Protein AF-A0A497PS98-F1 (afdb_monomer)

pLDDT: mean 87.13, std 18.5, range [40.62, 98.06]

Structure (mmCIF, N/CA/C/O backbone):
data_AF-A0A497PS98-F1
#
_entry.id   AF-A0A497PS98-F1
#
loop_
_atom_site.group_PDB
_atom_site.id
_atom_site.type_symbol
_atom_site.label_atom_id
_atom_site.label_alt_id
_atom_site.label_comp_id
_atom_site.label_asym_id
_atom_site.label_entity_id
_atom_site.label_seq_id
_atom_site.pdbx_PDB_ins_code
_atom_site.Cartn_x
_atom_site.Cartn_y
_atom_site.Cartn_z
_atom_site.occupancy
_atom_site.B_iso_or_equiv
_atom_site.auth_seq_id
_atom_site.auth_comp_id
_atom_site.auth_asym_id
_atom_site.auth_atom_id
_atom_site.pdbx_PDB_model_num
ATOM 1 N N . MET A 1 1 ? -1.978 -45.197 28.501 1.00 53.03 1 MET A N 1
ATOM 2 C CA . MET A 1 1 ? -0.890 -44.356 27.951 1.00 53.03 1 MET A CA 1
ATOM 3 C C . MET A 1 1 ? -1.199 -43.953 26.503 1.00 53.03 1 MET A C 1
ATOM 5 O O . MET A 1 1 ? -0.356 -44.111 25.638 1.00 53.03 1 MET A O 1
ATOM 9 N N . GLU A 1 2 ? -2.391 -43.412 26.226 1.00 50.25 2 GLU A N 1
ATOM 10 C CA . GLU A 1 2 ? -2.805 -43.045 24.850 1.00 50.25 2 GLU A CA 1
ATOM 11 C C . GLU A 1 2 ? -3.276 -41.588 24.722 1.00 50.25 2 GLU A C 1
ATOM 13 O O . GLU A 1 2 ? -3.527 -41.101 23.628 1.00 50.25 2 GLU A O 1
ATOM 18 N N . VAL A 1 3 ? -3.336 -40.846 25.832 1.00 47.88 3 VAL A N 1
ATOM 19 C CA . VAL A 1 3 ? -3.826 -39.458 25.823 1.00 47.88 3 VAL A CA 1
ATOM 20 C C . VAL A 1 3 ? -2.734 -38.475 25.381 1.00 47.88 3 VAL A C 1
ATOM 22 O O . VAL A 1 3 ? -3.034 -37.429 24.820 1.00 47.88 3 VAL A O 1
ATOM 25 N N . VAL A 1 4 ? -1.452 -38.820 25.549 1.00 51.84 4 VAL A N 1
ATOM 26 C CA . VAL A 1 4 ? -0.333 -37.919 25.208 1.00 51.84 4 VAL A CA 1
ATOM 27 C C . VAL A 1 4 ? -0.087 -37.851 23.693 1.00 51.84 4 VAL A C 1
ATOM 29 O O . VAL A 1 4 ? 0.331 -36.818 23.184 1.00 51.84 4 VAL A O 1
ATOM 32 N N . HIS A 1 5 ? -0.406 -38.917 22.949 1.00 40.62 5 HIS A N 1
ATOM 33 C CA . HIS A 1 5 ? -0.133 -38.995 21.507 1.00 40.62 5 HIS A CA 1
ATOM 34 C C . HIS A 1 5 ? -1.137 -38.200 20.655 1.00 40.62 5 HIS A C 1
ATOM 36 O O . HIS A 1 5 ? -0.788 -37.703 19.586 1.00 40.62 5 HIS A O 1
ATOM 42 N N . LEU A 1 6 ? -2.365 -38.004 21.150 1.00 44.38 6 LEU A N 1
ATOM 43 C CA . LEU A 1 6 ? -3.372 -37.177 20.475 1.00 44.38 6 LEU A CA 1
ATOM 44 C C . LEU A 1 6 ? -3.082 -35.673 20.595 1.00 44.38 6 LEU A C 1
ATOM 46 O O . LEU A 1 6 ? -3.376 -34.925 19.665 1.00 44.38 6 LEU A O 1
ATOM 50 N N . TYR A 1 7 ? -2.440 -35.226 21.681 1.00 42.09 7 TYR A N 1
ATOM 51 C CA . TYR A 1 7 ? -2.017 -33.826 21.810 1.00 42.09 7 TYR A CA 1
ATOM 52 C C . TYR A 1 7 ? -0.829 -33.482 20.904 1.00 42.09 7 TYR A C 1
ATOM 54 O O . TYR A 1 7 ? -0.750 -32.358 20.415 1.00 42.09 7 TYR A O 1
ATOM 62 N N . THR A 1 8 ? 0.057 -34.438 20.607 1.00 41.84 8 THR A N 1
ATOM 63 C CA . THR A 1 8 ? 1.170 -34.207 19.672 1.00 41.84 8 THR A CA 1
ATOM 64 C C . THR A 1 8 ? 0.695 -34.100 18.220 1.00 41.84 8 THR A C 1
ATOM 66 O O . THR A 1 8 ? 1.211 -33.273 17.474 1.00 41.84 8 THR A O 1
ATOM 69 N N . ILE A 1 9 ? -0.343 -34.847 17.824 1.00 44.16 9 ILE A N 1
ATOM 70 C CA . ILE A 1 9 ? -0.920 -34.764 16.467 1.00 44.16 9 ILE A CA 1
ATOM 71 C C . ILE A 1 9 ? -1.732 -33.466 16.267 1.00 44.16 9 ILE A C 1
ATOM 73 O O . ILE A 1 9 ? -1.890 -32.992 15.144 1.00 44.16 9 ILE A O 1
ATOM 77 N N . LEU A 1 10 ? -2.191 -32.820 17.344 1.00 44.88 10 LEU A N 1
ATOM 78 C CA . LEU A 1 10 ? -2.840 -31.504 17.263 1.00 44.88 10 LEU A CA 1
ATOM 79 C C . LEU A 1 10 ? -1.858 -30.333 17.070 1.00 44.88 10 LEU A C 1
ATOM 81 O O . LEU A 1 10 ? -2.310 -29.230 16.771 1.00 44.88 10 LEU A O 1
ATOM 85 N N . LEU A 1 11 ? -0.542 -30.560 17.179 1.00 46.91 11 LEU A N 1
ATOM 86 C CA . LEU A 1 11 ? 0.495 -29.531 17.012 1.00 46.91 11 LEU A CA 1
ATOM 87 C C . LEU A 1 11 ? 1.193 -29.554 15.639 1.00 46.91 11 LEU A C 1
ATOM 89 O O . LEU A 1 11 ? 2.066 -28.728 15.396 1.00 46.91 11 LEU A O 1
ATOM 93 N N . THR A 1 12 ? 0.798 -30.443 14.720 1.00 44.72 12 THR A N 1
ATOM 94 C CA . THR A 1 12 ? 1.287 -30.463 13.323 1.00 44.72 12 THR A CA 1
ATOM 95 C C . THR A 1 12 ? 0.236 -30.034 12.305 1.00 44.72 12 THR A C 1
ATOM 97 O O . THR A 1 12 ? 0.401 -30.231 11.103 1.00 44.72 12 THR A O 1
ATOM 100 N N . LYS A 1 13 ? -0.840 -29.383 12.756 1.00 40.69 13 LYS A N 1
ATOM 101 C CA . LYS A 1 13 ? -1.575 -28.497 11.860 1.00 40.69 13 LYS A CA 1
ATOM 102 C C . LYS A 1 13 ? -0.699 -27.270 11.712 1.00 40.69 13 LYS A C 1
ATOM 104 O O . LYS A 1 13 ? -0.686 -26.433 12.608 1.00 40.69 13 LYS A O 1
ATOM 109 N N . GLU A 1 14 ? 0.047 -27.189 10.613 1.00 44.09 14 GLU A N 1
ATOM 110 C CA . GLU A 1 14 ? 0.446 -25.903 10.054 1.00 44.09 14 GLU A CA 1
ATOM 111 C C . GLU A 1 14 ? -0.819 -25.048 10.050 1.00 44.09 14 GLU A C 1
ATOM 113 O O . GLU A 1 14 ? -1.720 -25.212 9.225 1.00 44.09 14 GLU A O 1
ATOM 118 N N . THR A 1 15 ? -0.972 -24.221 11.080 1.00 41.81 15 THR A N 1
ATOM 119 C CA . THR A 1 15 ? -1.983 -23.190 11.098 1.00 41.81 15 THR A CA 1
ATOM 120 C C . THR A 1 15 ? -1.521 -22.256 10.006 1.00 41.81 15 THR A C 1
ATOM 122 O O . THR A 1 15 ? -0.643 -21.426 10.237 1.00 41.81 15 THR A O 1
ATOM 125 N N . TRP A 1 16 ? -2.036 -22.466 8.796 1.00 42.72 16 TRP A N 1
ATOM 126 C CA . TRP A 1 16 ? -1.966 -21.500 7.720 1.00 42.72 16 TRP A CA 1
ATOM 127 C C . TRP A 1 16 ? -2.595 -20.241 8.290 1.00 42.72 16 TRP A C 1
ATOM 129 O O . TRP A 1 16 ? -3.817 -20.089 8.327 1.00 42.72 16 TRP A O 1
ATOM 139 N N . GLN A 1 17 ? -1.758 -19.386 8.867 1.00 45.75 17 GLN A N 1
ATOM 140 C CA . GLN A 1 17 ? -2.156 -18.067 9.285 1.00 45.75 17 GLN A CA 1
ATOM 141 C C . GLN A 1 17 ? -2.414 -17.356 7.968 1.00 45.75 17 GLN A C 1
ATOM 143 O O . GLN A 1 17 ? -1.488 -16.819 7.366 1.00 45.75 17 GLN A O 1
ATOM 148 N N . VAL A 1 18 ? -3.651 -17.453 7.472 1.00 55.94 18 VAL A N 1
ATOM 149 C CA . VAL A 1 18 ? -4.095 -16.703 6.303 1.00 55.94 18 VAL A CA 1
ATOM 150 C C . VAL A 1 18 ? -3.740 -15.269 6.631 1.00 55.94 18 VAL A C 1
ATOM 152 O O . VAL A 1 18 ? -4.273 -14.699 7.586 1.00 55.94 18 VAL A O 1
ATOM 155 N N . SER A 1 19 ? -2.717 -14.745 5.953 1.00 67.81 19 SER A N 1
ATOM 156 C CA . SER A 1 19 ? -2.178 -13.454 6.337 1.00 67.81 19 SER A CA 1
ATOM 157 C C . SER A 1 19 ? -3.329 -12.467 6.219 1.00 67.81 19 SER A C 1
ATOM 159 O O . SER A 1 19 ? -3.964 -12.399 5.166 1.00 67.81 19 SER A O 1
ATOM 161 N N . ASN A 1 20 ? -3.612 -11.701 7.271 1.00 90.94 20 ASN A N 1
ATOM 162 C CA . ASN A 1 20 ? -4.674 -10.692 7.236 1.00 90.94 20 ASN A CA 1
ATOM 163 C C . ASN A 1 20 ? -4.300 -9.492 6.335 1.00 90.94 20 ASN A C 1
ATOM 165 O O . ASN A 1 20 ? -4.809 -8.388 6.500 1.00 90.94 20 ASN A O 1
ATOM 169 N N . LYS A 1 21 ? -3.338 -9.683 5.425 1.00 96.94 21 LYS A N 1
ATOM 170 C CA . LYS A 1 21 ? -2.812 -8.690 4.504 1.00 96.94 21 LYS A CA 1
ATOM 171 C C . LYS A 1 21 ? -3.472 -8.851 3.143 1.00 96.94 21 LYS A C 1
ATOM 173 O O . LYS A 1 21 ? -3.648 -9.965 2.654 1.00 96.94 21 LYS A O 1
ATOM 178 N N . LEU A 1 22 ? -3.771 -7.726 2.515 1.00 97.69 22 LEU A N 1
ATOM 179 C CA . LEU A 1 22 ? -4.320 -7.660 1.167 1.00 97.69 22 LEU A CA 1
ATOM 180 C C . LEU A 1 22 ? -3.547 -6.616 0.371 1.00 97.69 22 LEU A C 1
ATOM 182 O O . LEU A 1 22 ? -3.366 -5.497 0.842 1.00 97.69 22 LEU A O 1
ATOM 186 N N . VAL A 1 23 ? -3.120 -6.947 -0.843 1.00 97.94 23 VAL A N 1
ATOM 187 C CA . VAL A 1 23 ? -2.581 -5.951 -1.773 1.00 97.94 23 VAL A CA 1
ATOM 188 C C . VAL A 1 23 ? -3.685 -5.532 -2.738 1.00 97.94 23 VAL A C 1
ATOM 190 O O . VAL A 1 23 ? -4.232 -6.369 -3.454 1.00 97.94 23 VAL A O 1
ATOM 193 N N . VAL A 1 24 ? -3.990 -4.236 -2.792 1.00 97.31 24 VAL A N 1
ATOM 194 C CA . VAL A 1 24 ? -4.959 -3.676 -3.743 1.00 97.31 24 VAL A CA 1
ATOM 195 C C . VAL A 1 24 ? -4.215 -2.820 -4.759 1.00 97.31 24 VAL A C 1
ATOM 197 O O . VAL A 1 24 ? -3.744 -1.725 -4.451 1.00 97.31 24 VAL A O 1
ATOM 200 N N . THR A 1 25 ? -4.065 -3.335 -5.979 1.00 95.56 25 THR A N 1
ATOM 201 C CA . THR A 1 25 ? -3.403 -2.617 -7.076 1.00 95.56 25 THR A CA 1
ATOM 202 C C . THR A 1 25 ? -3.691 -3.263 -8.423 1.00 95.56 25 THR A C 1
ATOM 204 O O . THR A 1 25 ? -3.723 -4.483 -8.542 1.00 95.56 25 THR A O 1
ATOM 207 N N . ARG A 1 26 ? -3.807 -2.460 -9.480 1.00 94.00 26 ARG A N 1
ATOM 208 C CA . ARG A 1 26 ? -3.801 -2.960 -10.866 1.00 94.00 26 ARG A CA 1
ATOM 209 C C . ARG A 1 26 ? -2.394 -3.130 -11.439 1.00 94.00 26 ARG A C 1
ATOM 211 O O . ARG A 1 26 ? -2.253 -3.688 -12.519 1.00 94.00 26 ARG A O 1
ATOM 218 N N . HIS A 1 27 ? -1.376 -2.636 -10.735 1.00 94.12 27 HIS A N 1
ATOM 219 C CA . HIS A 1 27 ? 0.006 -2.584 -11.205 1.00 94.12 27 HIS A CA 1
ATOM 220 C C . HIS A 1 27 ? 0.789 -3.798 -10.679 1.00 94.12 27 HIS A C 1
ATOM 222 O O . HIS A 1 27 ? 1.114 -3.831 -9.485 1.00 94.12 27 HIS A O 1
ATOM 228 N N . PRO A 1 28 ? 1.113 -4.795 -11.524 1.00 94.12 28 PRO A N 1
ATOM 229 C CA . PRO A 1 28 ? 1.787 -6.022 -11.090 1.00 94.12 28 PRO A CA 1
ATOM 230 C C . PRO A 1 28 ? 3.205 -5.758 -10.567 1.00 94.12 28 PRO A C 1
ATOM 232 O O . PRO A 1 28 ? 3.663 -6.432 -9.647 1.00 94.12 28 PRO A O 1
ATOM 235 N N . VAL A 1 29 ? 3.875 -4.728 -11.090 1.00 96.50 29 VAL A N 1
ATOM 236 C CA . VAL A 1 29 ? 5.212 -4.315 -10.644 1.00 96.50 29 VAL A CA 1
ATOM 237 C C . VAL A 1 29 ? 5.199 -3.868 -9.179 1.00 96.50 29 VAL A C 1
ATOM 239 O O . VAL A 1 29 ? 6.118 -4.186 -8.427 1.00 96.50 29 VAL A O 1
ATOM 242 N N . LEU A 1 30 ? 4.131 -3.203 -8.726 1.00 95.44 30 LEU A N 1
ATOM 243 C CA . LEU A 1 30 ? 3.996 -2.832 -7.318 1.00 95.44 30 LEU A CA 1
ATOM 244 C C . LEU A 1 30 ? 3.870 -4.068 -6.415 1.00 95.44 30 LEU A C 1
ATOM 246 O O . LEU A 1 30 ? 4.501 -4.122 -5.361 1.00 95.44 30 LEU A O 1
ATOM 250 N N . LEU A 1 31 ? 3.075 -5.062 -6.825 1.00 96.62 31 LEU A N 1
ATOM 251 C CA . LEU A 1 31 ? 2.936 -6.314 -6.079 1.00 96.62 31 LEU A CA 1
ATOM 252 C C . LEU A 1 31 ? 4.290 -7.020 -5.944 1.00 96.62 31 LEU A C 1
ATOM 254 O O . LEU A 1 31 ? 4.656 -7.426 -4.841 1.00 96.62 31 LEU A O 1
ATOM 258 N N . GLN A 1 32 ? 5.038 -7.124 -7.044 1.00 97.56 32 GLN A N 1
ATOM 259 C CA . GLN A 1 32 ? 6.357 -7.751 -7.038 1.00 97.56 32 GLN A CA 1
ATOM 260 C C . GLN A 1 32 ? 7.331 -6.993 -6.130 1.00 97.56 32 GLN A C 1
ATOM 262 O O . GLN A 1 32 ? 7.962 -7.600 -5.271 1.00 97.56 32 GLN A O 1
ATOM 267 N N . TYR A 1 33 ? 7.374 -5.662 -6.224 1.00 97.31 33 TYR A N 1
ATOM 268 C CA . TYR A 1 33 ? 8.190 -4.829 -5.340 1.00 97.31 33 TYR A CA 1
ATOM 269 C C . TYR A 1 33 ? 7.886 -5.063 -3.853 1.00 97.31 33 TYR A C 1
ATOM 271 O O . TYR A 1 33 ? 8.806 -5.190 -3.042 1.00 97.31 33 TYR A O 1
ATOM 279 N N . LEU A 1 34 ? 6.604 -5.1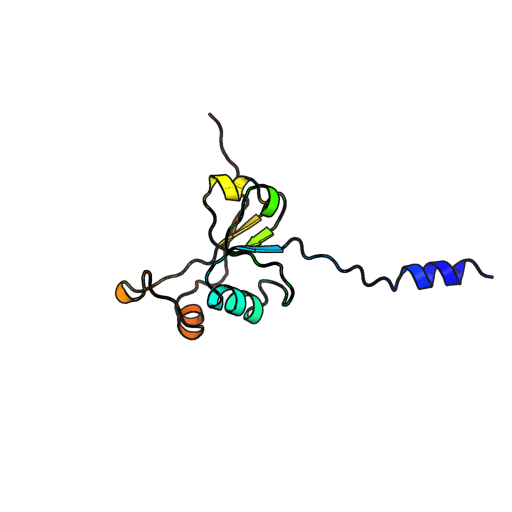40 -3.476 1.00 97.19 34 LEU A N 1
ATOM 280 C CA . LEU A 1 34 ? 6.198 -5.384 -2.089 1.00 97.19 34 LEU A CA 1
ATOM 281 C C . LEU A 1 34 ? 6.655 -6.761 -1.586 1.00 97.19 34 LEU A C 1
ATOM 283 O O . LEU A 1 34 ? 7.091 -6.869 -0.435 1.00 97.19 34 LEU A O 1
ATOM 287 N N . LYS A 1 35 ? 6.572 -7.787 -2.441 1.00 97.00 35 LYS A N 1
ATOM 288 C CA . LYS A 1 35 ? 7.037 -9.151 -2.153 1.00 97.00 35 LYS A CA 1
ATOM 289 C C . LYS A 1 35 ? 8.557 -9.211 -2.015 1.00 97.00 35 LYS A C 1
ATOM 291 O O . LYS A 1 35 ? 9.052 -9.728 -1.017 1.00 97.00 35 LYS A O 1
ATOM 296 N N . ASP A 1 36 ? 9.294 -8.628 -2.958 1.00 97.19 36 ASP A N 1
ATOM 297 C CA . ASP A 1 36 ? 10.765 -8.632 -2.976 1.00 97.19 36 ASP A CA 1
ATOM 298 C C . ASP A 1 36 ? 11.359 -7.907 -1.765 1.00 97.19 36 ASP A C 1
ATOM 300 O O . ASP A 1 36 ? 12.392 -8.300 -1.226 1.00 97.19 36 ASP A O 1
ATOM 304 N N . LYS A 1 37 ? 10.693 -6.842 -1.305 1.00 96.31 37 LYS A N 1
ATOM 305 C CA . LYS A 1 37 ? 11.082 -6.108 -0.094 1.00 96.31 37 LYS A CA 1
ATOM 306 C C . LYS A 1 37 ? 10.628 -6.772 1.208 1.00 96.31 37 LYS A C 1
ATOM 308 O O . LYS A 1 37 ? 10.985 -6.278 2.274 1.00 96.31 37 LYS A O 1
ATOM 313 N N . GLY A 1 38 ? 9.850 -7.853 1.145 1.00 95.56 38 GLY A N 1
ATOM 314 C CA . GLY A 1 38 ? 9.343 -8.558 2.323 1.00 95.56 38 GLY A CA 1
ATOM 315 C C . GLY A 1 38 ? 8.269 -7.794 3.106 1.00 95.56 38 GLY A C 1
ATOM 316 O O . GLY A 1 38 ? 8.004 -8.121 4.262 1.00 95.56 38 GLY A O 1
ATOM 317 N N . TYR A 1 39 ? 7.630 -6.779 2.510 1.00 95.81 39 TYR A N 1
ATOM 318 C CA . TYR A 1 39 ? 6.529 -6.054 3.161 1.00 95.81 39 TYR A CA 1
ATOM 319 C C . TYR A 1 39 ? 5.275 -6.930 3.309 1.00 95.81 39 TYR A C 1
ATOM 321 O O . TYR A 1 39 ? 4.516 -6.812 4.281 1.00 95.81 39 TYR A O 1
ATOM 329 N N . VAL A 1 40 ? 5.082 -7.843 2.360 1.00 96.38 40 VAL A N 1
ATOM 330 C CA . VAL A 1 40 ? 3.980 -8.807 2.291 1.00 96.38 40 VAL A CA 1
ATOM 331 C C . VAL A 1 40 ? 4.534 -10.208 2.007 1.00 96.38 40 VAL A C 1
ATOM 333 O O . VAL A 1 40 ? 5.611 -10.317 1.416 1.00 96.38 40 VAL A O 1
ATOM 336 N N . PRO A 1 41 ? 3.843 -11.283 2.428 1.00 95.12 41 PRO A N 1
ATOM 337 C CA . PRO A 1 41 ? 4.266 -12.642 2.109 1.00 95.12 41 PRO A CA 1
ATOM 338 C C . PRO A 1 41 ? 4.108 -12.949 0.610 1.00 95.12 41 PRO A C 1
ATOM 340 O O . PRO A 1 41 ? 3.398 -12.255 -0.123 1.00 95.12 41 PRO A O 1
ATOM 343 N N . GLN A 1 42 ? 4.787 -13.994 0.135 1.00 94.56 42 GLN A N 1
ATOM 344 C CA . GLN A 1 42 ? 4.812 -14.348 -1.291 1.00 94.56 42 GLN A CA 1
ATOM 345 C C . GLN A 1 42 ? 3.447 -14.818 -1.818 1.00 94.56 42 GLN A C 1
ATOM 347 O O . GLN A 1 42 ? 3.125 -14.589 -2.984 1.00 94.56 42 GLN A O 1
ATOM 352 N N . ASP A 1 43 ? 2.635 -15.416 -0.954 1.00 94.19 43 ASP A N 1
ATOM 353 C CA . ASP A 1 43 ? 1.281 -15.914 -1.202 1.00 94.19 43 ASP A CA 1
ATOM 354 C C . ASP A 1 43 ? 0.183 -14.907 -0.804 1.00 94.19 43 ASP A C 1
ATOM 356 O O . ASP A 1 43 ? -0.987 -15.274 -0.719 1.00 94.19 43 ASP A O 1
ATOM 360 N N . VAL A 1 44 ? 0.535 -13.632 -0.570 1.00 96.19 44 VAL A N 1
ATOM 361 C CA . VAL A 1 44 ? -0.439 -12.595 -0.195 1.00 96.19 44 VAL A CA 1
ATOM 362 C C . VAL A 1 44 ? -1.587 -12.507 -1.204 1.00 96.19 44 VAL A C 1
ATOM 364 O O . VAL A 1 44 ? -1.371 -12.515 -2.421 1.00 96.19 44 VAL A O 1
ATOM 367 N N . ALA A 1 45 ? -2.810 -12.353 -0.693 1.00 96.06 45 ALA A N 1
ATOM 368 C CA . ALA A 1 45 ? -3.971 -12.069 -1.522 1.00 96.06 45 ALA A CA 1
ATOM 369 C C . ALA A 1 45 ? -3.791 -10.733 -2.261 1.00 96.06 45 ALA A C 1
ATOM 371 O O . ALA A 1 45 ? -3.331 -9.736 -1.692 1.00 96.06 45 ALA A O 1
ATOM 372 N N . HIS A 1 46 ? -4.180 -10.709 -3.533 1.00 96.56 46 HIS A N 1
ATOM 373 C CA . HIS A 1 46 ? -4.062 -9.545 -4.403 1.00 96.56 46 HIS A CA 1
ATOM 374 C C . HIS A 1 46 ? -5.323 -9.384 -5.245 1.00 96.56 46 HIS A C 1
ATOM 376 O O . HIS A 1 46 ? -5.797 -10.350 -5.840 1.00 96.56 46 HIS A O 1
ATOM 382 N N . ILE A 1 47 ? -5.850 -8.160 -5.294 1.00 97.38 47 ILE A N 1
ATOM 383 C CA . ILE A 1 47 ? -6.987 -7.797 -6.143 1.00 97.38 47 ILE A CA 1
ATOM 384 C C . ILE A 1 47 ? -6.741 -6.449 -6.842 1.00 97.38 47 ILE A C 1
ATOM 386 O O . ILE A 1 47 ? -6.085 -5.564 -6.282 1.00 97.38 47 ILE A O 1
ATOM 390 N N . PRO A 1 48 ? -7.256 -6.253 -8.070 1.00 95.81 48 PRO A N 1
ATOM 391 C CA . PRO A 1 48 ? -7.112 -4.992 -8.800 1.00 95.81 48 PRO A CA 1
ATOM 392 C C . PRO A 1 48 ? -8.004 -3.870 -8.255 1.00 95.81 48 PRO A C 1
ATOM 394 O O . PRO A 1 48 ? -7.649 -2.695 -8.347 1.00 95.81 48 PRO A O 1
ATOM 397 N N . HIS A 1 49 ? -9.159 -4.240 -7.706 1.00 95.75 49 HIS A N 1
ATOM 398 C CA . HIS A 1 49 ? -10.191 -3.360 -7.172 1.00 95.75 49 HIS A CA 1
ATOM 399 C C . HIS A 1 49 ? -10.775 -4.003 -5.922 1.00 95.75 49 HIS A C 1
ATOM 401 O O . HIS A 1 49 ? -10.814 -5.227 -5.850 1.00 95.75 49 HIS A O 1
ATOM 407 N N . ALA A 1 50 ? -11.215 -3.179 -4.977 1.00 96.62 50 ALA A N 1
ATOM 408 C CA . ALA A 1 50 ? -11.754 -3.634 -3.707 1.00 96.62 50 ALA A CA 1
ATOM 409 C C . ALA A 1 50 ? -13.061 -2.903 -3.389 1.00 96.62 50 ALA A C 1
ATOM 411 O O . ALA A 1 50 ? -13.184 -1.707 -3.673 1.00 96.62 50 ALA A O 1
ATOM 412 N N . ASP A 1 51 ? -14.000 -3.614 -2.779 1.00 97.50 51 ASP A N 1
ATOM 413 C CA . ASP A 1 51 ? -15.130 -3.042 -2.055 1.00 97.50 51 ASP A CA 1
ATOM 414 C C . ASP A 1 51 ? -14.921 -3.141 -0.530 1.00 97.50 51 ASP A C 1
ATOM 416 O O . ASP A 1 51 ? -13.855 -3.544 -0.057 1.00 97.50 51 ASP A O 1
ATOM 420 N N . ILE A 1 52 ? -15.914 -2.720 0.263 1.00 97.75 52 ILE A N 1
ATOM 421 C CA . ILE A 1 52 ? -15.817 -2.736 1.732 1.00 97.75 52 ILE A CA 1
ATOM 422 C C . ILE A 1 52 ? -15.541 -4.153 2.254 1.00 97.75 52 ILE A C 1
ATOM 424 O O . ILE A 1 52 ? -14.669 -4.324 3.099 1.00 97.75 52 ILE A O 1
ATOM 428 N N . ARG A 1 53 ? -16.231 -5.173 1.731 1.00 97.31 53 ARG A N 1
ATOM 429 C CA . ARG A 1 53 ? -16.133 -6.562 2.214 1.00 97.31 53 ARG A CA 1
ATOM 430 C C . ARG A 1 53 ? -14.751 -7.144 1.944 1.00 97.31 53 ARG A C 1
ATOM 432 O O . ARG A 1 53 ? -14.278 -8.003 2.685 1.00 97.31 53 ARG A O 1
ATOM 439 N N . ASP A 1 54 ? -14.097 -6.672 0.886 1.00 96.94 54 ASP A N 1
ATOM 440 C CA . ASP A 1 54 ? -12.736 -7.076 0.564 1.00 96.94 54 ASP A CA 1
ATOM 441 C C . ASP A 1 54 ? -11.719 -6.545 1.574 1.00 96.94 54 ASP A C 1
ATOM 443 O O . ASP A 1 54 ? -10.760 -7.254 1.876 1.00 96.94 54 ASP A O 1
ATOM 447 N N . VAL A 1 55 ? -11.892 -5.321 2.080 1.00 97.38 55 VAL A N 1
ATOM 448 C CA . VAL A 1 55 ? -10.890 -4.635 2.919 1.00 97.38 55 VAL A CA 1
ATOM 449 C C . VAL A 1 55 ? -11.184 -4.700 4.414 1.00 97.38 55 VAL A C 1
ATOM 451 O O . VAL A 1 55 ? -10.279 -4.444 5.210 1.00 97.38 55 VAL A O 1
ATOM 454 N N . GLU A 1 56 ? -12.421 -5.020 4.793 1.00 97.06 56 GLU A N 1
ATOM 455 C CA . GLU A 1 56 ? -12.907 -4.931 6.168 1.00 97.06 56 GLU A CA 1
ATOM 456 C C . GLU A 1 56 ? -12.027 -5.722 7.144 1.00 97.06 56 GLU A C 1
ATOM 458 O O . GLU A 1 56 ? -11.796 -6.922 6.979 1.00 97.06 56 GLU A O 1
ATOM 463 N N . GLY A 1 57 ? -11.482 -5.019 8.142 1.00 94.81 57 GLY A N 1
ATOM 464 C CA . GLY A 1 57 ? -10.615 -5.604 9.170 1.00 94.81 57 GLY A CA 1
ATOM 465 C C . GLY A 1 57 ? -9.250 -6.113 8.683 1.00 94.81 57 GLY A C 1
ATOM 466 O O . GLY A 1 57 ? -8.536 -6.737 9.467 1.00 94.81 57 GLY A O 1
ATOM 467 N N . LYS A 1 58 ? -8.857 -5.865 7.425 1.00 97.50 58 LYS A N 1
ATOM 468 C CA . LYS A 1 58 ? -7.565 -6.300 6.861 1.00 97.50 58 LYS A CA 1
ATOM 469 C C . LYS A 1 58 ? -6.492 -5.219 6.951 1.00 97.50 58 LYS A C 1
ATOM 471 O O . LYS A 1 58 ? -6.784 -4.025 6.974 1.00 97.50 58 LYS A O 1
ATOM 476 N N . HIS A 1 59 ? -5.229 -5.634 6.914 1.00 98.06 59 HIS A N 1
ATOM 477 C CA . HIS A 1 59 ? -4.092 -4.749 6.662 1.00 98.06 59 HIS A CA 1
ATOM 478 C C . HIS A 1 59 ? -3.873 -4.619 5.151 1.00 98.06 59 HIS A C 1
ATOM 480 O O . HIS A 1 59 ? -3.323 -5.508 4.499 1.00 98.06 59 HIS A O 1
ATOM 48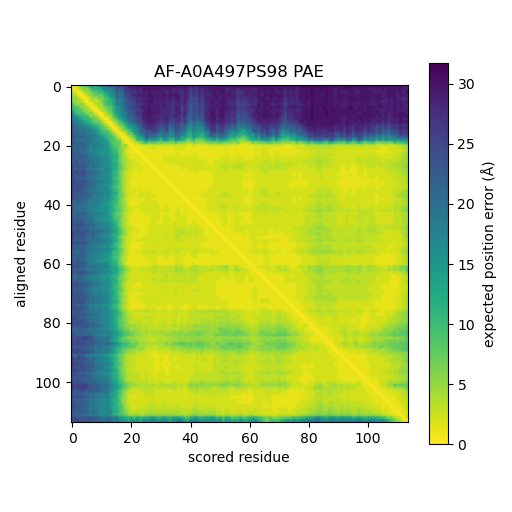6 N N . VAL A 1 60 ? -4.305 -3.505 4.575 1.00 98.06 60 VAL A N 1
ATOM 487 C CA . VAL A 1 60 ? -4.239 -3.278 3.133 1.00 98.06 60 VAL A CA 1
ATOM 488 C C . VAL A 1 60 ? -2.946 -2.571 2.733 1.00 98.06 60 VAL A C 1
ATOM 490 O O . VAL A 1 60 ? -2.522 -1.614 3.373 1.00 98.06 60 VAL A O 1
ATOM 493 N N . PHE A 1 61 ? -2.339 -3.018 1.637 1.00 97.88 61 PHE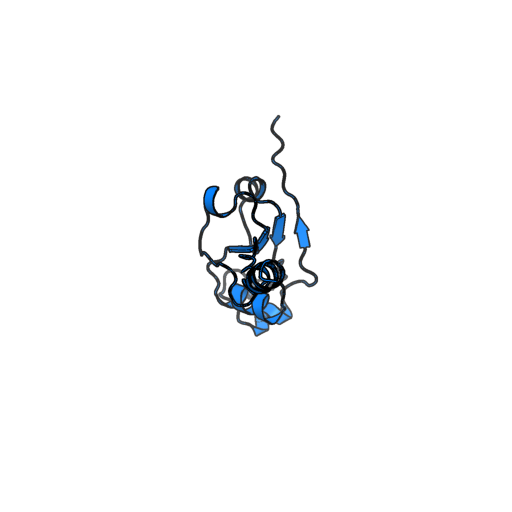 A N 1
ATOM 494 C CA . PHE A 1 61 ? -1.215 -2.374 0.966 1.00 97.88 61 PHE A CA 1
ATOM 495 C C . PHE A 1 61 ? -1.673 -1.816 -0.381 1.00 97.88 61 PHE A C 1
ATOM 497 O O . PHE A 1 61 ? -2.223 -2.553 -1.202 1.00 97.88 61 PHE A O 1
ATOM 504 N N . GLY A 1 62 ? -1.417 -0.533 -0.633 1.00 92.06 62 GLY A N 1
ATOM 505 C CA . GLY A 1 62 ? -1.791 0.126 -1.885 1.00 92.06 62 GLY A CA 1
ATOM 506 C C . GLY A 1 62 ? -2.308 1.543 -1.667 1.00 92.06 62 GLY A C 1
ATOM 507 O O . GLY A 1 62 ? -1.956 2.200 -0.692 1.00 92.06 62 GLY A O 1
ATOM 508 N N . ILE A 1 63 ? -3.135 2.021 -2.596 1.00 88.81 63 ILE A N 1
ATOM 509 C CA . ILE A 1 63 ? -3.806 3.320 -2.492 1.00 88.81 63 ILE A CA 1
ATOM 510 C C . ILE A 1 63 ? -5.308 3.069 -2.581 1.00 88.81 63 ILE A C 1
ATOM 512 O O . ILE A 1 63 ? -5.807 2.631 -3.617 1.00 88.81 63 ILE A O 1
ATOM 516 N N . LEU A 1 64 ? -6.016 3.362 -1.494 1.00 93.50 64 LEU A N 1
ATOM 517 C CA . LEU A 1 64 ? -7.472 3.330 -1.429 1.00 93.50 64 LEU A CA 1
ATOM 518 C C . LEU A 1 64 ? -8.012 4.760 -1.282 1.00 93.50 64 LEU A C 1
ATOM 520 O O . LEU A 1 64 ? -7.365 5.593 -0.641 1.00 93.50 64 LEU A O 1
ATOM 524 N N . PRO A 1 65 ? -9.209 5.064 -1.812 1.00 95.31 65 PRO A N 1
ATOM 525 C CA . PRO A 1 65 ? -9.965 6.229 -1.368 1.00 95.31 65 PRO A CA 1
ATOM 526 C C . PRO A 1 65 ? -10.144 6.203 0.159 1.00 95.31 65 PRO A C 1
ATOM 528 O O . PRO A 1 65 ? -10.405 5.142 0.725 1.00 95.31 65 PRO A O 1
ATOM 531 N N . LEU A 1 66 ? -10.044 7.359 0.826 1.00 95.75 66 LEU A N 1
ATOM 532 C CA . LEU A 1 66 ? -10.062 7.428 2.298 1.00 95.75 66 LEU A CA 1
ATOM 533 C C . LEU A 1 66 ? -11.331 6.828 2.921 1.00 95.75 66 LEU A C 1
ATOM 535 O O . LEU A 1 66 ? -11.231 6.167 3.947 1.00 95.75 66 LEU A O 1
ATOM 539 N N . TRP A 1 67 ? -12.490 7.007 2.276 1.00 95.62 67 TRP A N 1
ATOM 540 C CA . TRP A 1 67 ? -13.766 6.436 2.727 1.00 95.62 67 TRP A CA 1
ATOM 541 C C . TRP A 1 67 ? -13.769 4.902 2.723 1.00 95.62 67 TRP A C 1
ATOM 543 O O . TRP A 1 67 ? -14.453 4.285 3.524 1.00 95.62 67 TRP A O 1
ATOM 553 N N . LEU A 1 68 ? -13.010 4.267 1.825 1.00 97.19 68 LEU A N 1
ATOM 554 C CA . LEU A 1 68 ? -12.885 2.811 1.787 1.00 97.19 68 LEU A CA 1
ATOM 555 C C . LEU A 1 68 ? -11.824 2.349 2.788 1.00 97.19 68 LEU A C 1
ATOM 557 O O . LEU A 1 68 ? -11.994 1.347 3.477 1.00 97.19 68 LEU A O 1
ATOM 561 N N . ALA A 1 69 ? -10.735 3.109 2.894 1.00 97.44 69 ALA A N 1
ATOM 562 C CA . ALA A 1 69 ? -9.658 2.816 3.824 1.00 97.44 69 ALA A CA 1
ATOM 563 C C . ALA A 1 69 ? -10.092 2.889 5.297 1.00 97.44 69 ALA A C 1
ATOM 565 O O . ALA A 1 69 ? -9.508 2.195 6.120 1.00 97.44 69 ALA A O 1
ATOM 566 N N . SER A 1 70 ? -11.125 3.662 5.646 1.00 97.12 70 SER A N 1
ATOM 567 C CA . SER A 1 70 ? -11.676 3.673 7.010 1.00 97.12 70 SER A CA 1
ATOM 568 C C . SER A 1 70 ? -12.354 2.366 7.432 1.00 97.12 70 SER A C 1
ATOM 570 O O . SER A 1 70 ? -12.664 2.212 8.609 1.00 97.12 70 SER A O 1
ATOM 572 N N . HIS A 1 71 ? -12.585 1.429 6.506 1.00 97.56 71 HIS A N 1
ATOM 573 C CA . HIS A 1 71 ? -13.103 0.095 6.823 1.00 97.56 71 HIS A CA 1
ATOM 574 C C . HIS A 1 71 ? -11.998 -0.946 7.072 1.00 97.56 71 HIS A C 1
ATOM 576 O O . HIS A 1 71 ? -12.273 -2.006 7.633 1.00 97.56 71 HIS A O 1
ATOM 582 N N . CYS A 1 72 ? -10.753 -0.681 6.663 1.00 97.88 72 CYS A N 1
ATOM 583 C CA . CYS A 1 72 ? -9.636 -1.599 6.901 1.00 97.88 72 CYS A CA 1
ATOM 584 C C . CYS A 1 72 ? -9.044 -1.419 8.311 1.00 97.88 72 CYS A C 1
ATOM 586 O O . CYS A 1 72 ? -9.201 -0.361 8.914 1.00 97.88 72 CYS A O 1
ATOM 588 N N . ASP A 1 73 ? -8.345 -2.433 8.833 1.00 97.69 73 ASP A N 1
ATOM 589 C CA . ASP A 1 73 ? -7.630 -2.322 10.118 1.00 97.69 73 ASP A CA 1
ATOM 590 C C . ASP A 1 73 ? -6.469 -1.328 9.9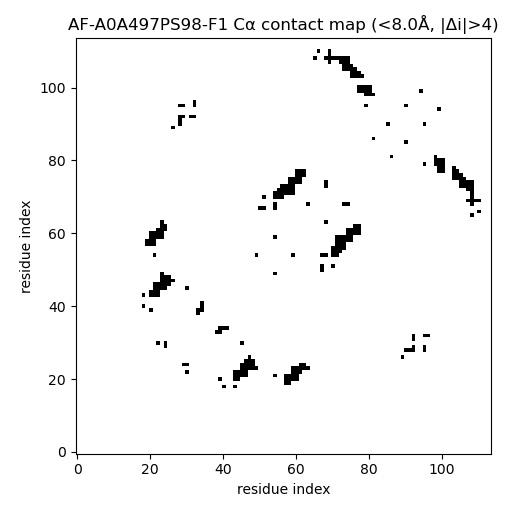92 1.00 97.69 73 ASP A C 1
ATOM 592 O O . ASP A 1 73 ? -6.319 -0.394 10.778 1.00 97.69 73 ASP A O 1
ATOM 596 N N . LYS A 1 74 ? -5.657 -1.503 8.942 1.00 98.00 74 LYS A N 1
ATOM 597 C CA . LYS A 1 74 ? -4.497 -0.656 8.649 1.00 98.00 74 LYS A CA 1
ATOM 598 C C . LYS A 1 74 ? -4.336 -0.467 7.154 1.00 98.00 74 LYS A C 1
ATOM 600 O O . LYS A 1 74 ? -4.490 -1.419 6.393 1.00 98.00 74 LYS A O 1
ATOM 605 N N . LEU A 1 75 ? -3.905 0.719 6.742 1.00 98.00 75 LEU A N 1
ATOM 606 C CA . LEU A 1 75 ? -3.484 1.004 5.373 1.00 98.00 75 LEU A CA 1
ATOM 607 C C . LEU A 1 75 ? -1.986 1.305 5.343 1.00 98.00 75 LEU A C 1
ATOM 609 O O . LEU A 1 75 ? -1.542 2.294 5.922 1.00 98.00 75 LEU A O 1
ATOM 613 N N . THR A 1 76 ? -1.209 0.494 4.629 1.00 97.94 76 THR A N 1
ATOM 614 C CA . THR A 1 76 ? 0.156 0.837 4.222 1.00 97.94 76 THR A CA 1
ATOM 615 C C . THR A 1 76 ? 0.152 1.388 2.807 1.00 97.94 76 THR A C 1
ATOM 617 O O . THR A 1 76 ? -0.091 0.666 1.838 1.00 97.94 76 THR A O 1
ATOM 620 N N . GLU A 1 77 ? 0.476 2.668 2.676 1.00 94.06 77 GLU A N 1
ATOM 621 C CA . GLU A 1 77 ? 0.587 3.309 1.371 1.00 94.06 77 GLU A CA 1
ATOM 622 C C . GLU A 1 77 ? 2.002 3.194 0.797 1.00 94.06 77 GLU A C 1
ATOM 624 O O . GLU A 1 77 ? 3.010 3.219 1.514 1.00 94.06 77 GLU A O 1
ATOM 629 N N . VAL A 1 78 ? 2.079 3.128 -0.531 1.00 93.25 78 VAL A N 1
ATOM 630 C CA . VAL A 1 78 ? 3.347 3.141 -1.265 1.00 93.25 78 VAL A CA 1
ATOM 631 C C . VAL A 1 78 ? 3.517 4.513 -1.896 1.00 93.25 78 VAL A C 1
ATOM 633 O O . VAL A 1 78 ? 3.068 4.777 -3.009 1.00 93.25 78 VAL A O 1
ATOM 636 N N . GLN A 1 79 ? 4.143 5.422 -1.148 1.00 92.56 79 GLN A N 1
ATOM 637 C CA . GLN A 1 79 ? 4.406 6.775 -1.629 1.00 92.56 79 GLN A CA 1
ATOM 638 C C . GLN A 1 79 ? 5.501 6.761 -2.701 1.00 92.56 79 GLN A C 1
ATOM 640 O O . GLN A 1 79 ? 6.618 6.312 -2.445 1.00 92.56 79 GLN A O 1
ATOM 645 N N . LEU A 1 80 ? 5.218 7.344 -3.864 1.00 93.50 80 LEU A N 1
ATOM 646 C CA . LEU A 1 80 ? 6.178 7.484 -4.960 1.00 93.50 80 LEU A CA 1
ATOM 647 C C . LEU A 1 80 ? 6.584 8.953 -5.141 1.00 93.50 80 LEU A C 1
ATOM 649 O O . LEU A 1 80 ? 5.741 9.851 -5.111 1.00 93.50 80 LEU A O 1
ATOM 653 N N . ARG A 1 81 ? 7.875 9.220 -5.364 1.00 94.50 81 ARG A N 1
ATOM 654 C CA . ARG A 1 81 ? 8.394 10.543 -5.749 1.00 94.50 81 ARG A CA 1
ATOM 655 C C . ARG A 1 81 ? 8.790 10.534 -7.2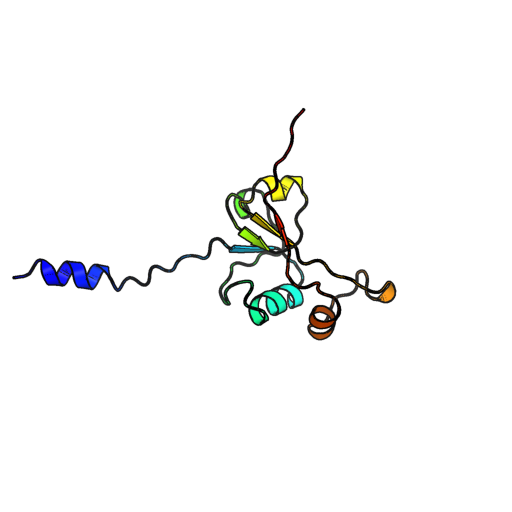25 1.00 94.50 81 ARG A C 1
ATOM 657 O O . ARG A 1 81 ? 9.969 10.490 -7.557 1.00 94.50 81 ARG A O 1
ATOM 664 N N . LEU A 1 82 ? 7.787 10.580 -8.099 1.00 94.44 82 LEU A N 1
ATOM 665 C CA . LEU A 1 82 ? 7.991 10.504 -9.546 1.00 94.44 82 LEU A CA 1
ATOM 666 C C . LEU A 1 82 ? 8.365 11.867 -10.157 1.00 94.44 82 LEU A C 1
ATOM 668 O O . LEU A 1 82 ? 7.738 12.881 -9.802 1.00 94.44 82 LEU A O 1
ATOM 672 N N . PRO A 1 83 ? 9.317 11.906 -11.111 1.00 94.06 83 PRO A N 1
ATOM 673 C CA . PRO A 1 83 ? 9.502 13.062 -11.980 1.00 94.06 83 PRO A CA 1
ATOM 674 C C . PRO A 1 83 ? 8.277 13.243 -12.894 1.00 94.06 83 PRO A C 1
ATOM 676 O O . PRO A 1 83 ? 7.422 12.362 -13.007 1.00 94.06 83 PRO A O 1
ATOM 679 N N . ARG A 1 84 ? 8.126 14.435 -13.483 1.00 93.62 84 ARG A N 1
ATOM 680 C CA . ARG A 1 84 ? 6.882 14.842 -14.165 1.00 93.62 84 ARG A CA 1
ATOM 681 C C . ARG A 1 84 ? 6.535 13.946 -15.359 1.00 93.62 84 ARG A C 1
ATOM 683 O O . ARG A 1 84 ? 5.363 13.6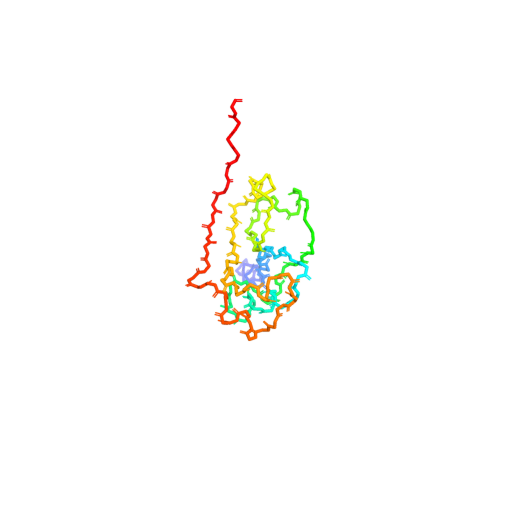59 -15.562 1.00 93.62 84 ARG A O 1
ATOM 690 N N . ASP A 1 85 ? 7.541 13.521 -16.104 1.00 93.38 85 ASP A N 1
ATOM 691 C CA . ASP A 1 85 ? 7.477 12.654 -17.284 1.00 93.38 85 ASP A CA 1
ATOM 692 C C . ASP A 1 85 ? 7.093 11.200 -16.962 1.00 93.38 85 ASP A C 1
ATOM 694 O O . ASP A 1 85 ? 6.524 10.521 -17.809 1.00 93.38 85 ASP A O 1
ATOM 698 N N . LYS A 1 86 ? 7.331 10.743 -15.727 1.00 91.94 86 LYS A N 1
ATOM 699 C CA . LYS A 1 86 ? 6.962 9.396 -15.251 1.00 91.94 86 LYS A CA 1
ATOM 700 C C . LYS A 1 86 ? 5.577 9.329 -14.600 1.00 91.94 86 LYS A C 1
ATOM 702 O O . LYS A 1 86 ? 5.153 8.278 -14.124 1.00 91.94 86 LYS A O 1
ATOM 707 N N . ARG A 1 87 ? 4.853 10.449 -14.500 1.00 89.69 87 ARG A N 1
ATOM 708 C CA . ARG A 1 87 ? 3.505 10.448 -13.912 1.00 89.69 87 ARG A CA 1
ATOM 709 C C . ARG A 1 87 ? 2.507 9.846 -14.895 1.00 89.69 87 ARG A C 1
ATOM 711 O O . ARG A 1 87 ? 2.355 10.345 -16.001 1.00 89.69 87 ARG A O 1
ATOM 718 N N . GLY A 1 88 ? 1.787 8.815 -14.456 1.00 86.81 88 GLY A N 1
ATOM 719 C CA . GLY A 1 88 ? 0.761 8.147 -15.263 1.00 86.81 88 GLY A CA 1
ATOM 720 C C . GLY A 1 88 ? 1.303 7.118 -16.259 1.00 86.81 88 GLY A C 1
ATOM 721 O O . GLY A 1 88 ? 0.506 6.464 -16.923 1.00 86.81 88 GLY A O 1
ATOM 722 N N . SER A 1 89 ? 2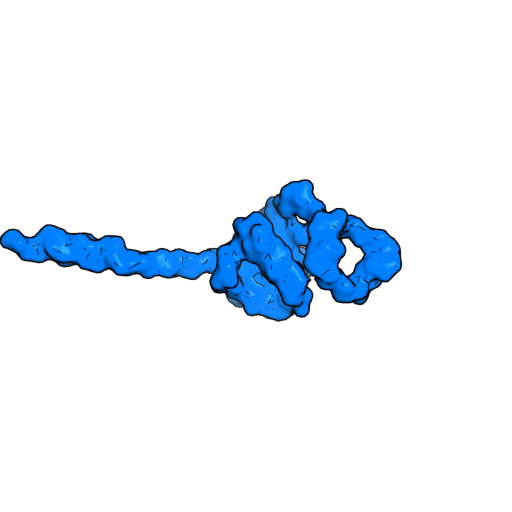.625 6.940 -16.345 1.00 90.94 89 SER A N 1
ATOM 723 C CA . SER A 1 89 ? 3.231 5.812 -17.052 1.00 90.94 89 SER A CA 1
ATOM 724 C C . SER A 1 89 ? 3.258 4.569 -16.165 1.00 90.94 89 SER A C 1
ATOM 726 O O . SER A 1 89 ? 3.383 4.683 -14.943 1.00 90.94 89 SER A O 1
ATOM 728 N N . GLU A 1 90 ? 3.224 3.387 -16.777 1.00 91.44 90 GLU A N 1
ATOM 729 C CA . GLU A 1 90 ? 3.550 2.149 -16.066 1.00 91.44 90 GLU A CA 1
ATOM 730 C C . GLU A 1 90 ? 5.021 2.193 -15.624 1.00 91.44 90 GLU A C 1
ATOM 732 O O . GLU A 1 90 ? 5.894 2.628 -16.380 1.00 91.44 90 GLU A O 1
ATOM 737 N N . LEU A 1 91 ? 5.289 1.792 -14.382 1.00 94.44 91 LEU A N 1
ATOM 738 C CA . LEU A 1 91 ? 6.626 1.840 -13.792 1.00 94.44 91 LEU A CA 1
ATOM 739 C C . LEU A 1 91 ? 7.321 0.491 -13.944 1.00 94.44 91 LEU A C 1
ATOM 741 O O . LEU A 1 91 ? 6.685 -0.553 -13.834 1.00 94.44 91 LEU A O 1
ATOM 745 N N . THR A 1 92 ? 8.636 0.507 -14.148 1.00 96.62 92 THR A N 1
ATOM 746 C CA . THR A 1 92 ? 9.463 -0.706 -14.069 1.00 96.62 92 THR A CA 1
ATOM 747 C C . THR A 1 92 ? 9.830 -1.035 -12.616 1.00 96.62 92 THR A C 1
ATOM 749 O O . THR A 1 92 ? 9.660 -0.218 -11.708 1.00 96.62 92 THR A O 1
ATOM 752 N N . MET A 1 93 ? 10.377 -2.230 -12.368 1.00 97.12 93 MET A N 1
ATOM 753 C CA . MET A 1 93 ? 10.940 -2.568 -11.049 1.00 97.12 93 MET A CA 1
ATOM 754 C C . MET A 1 93 ? 12.079 -1.620 -10.645 1.00 97.12 93 MET A C 1
ATOM 756 O O . MET A 1 93 ? 12.184 -1.234 -9.483 1.00 97.12 93 MET A O 1
ATOM 760 N N . GLU A 1 94 ? 12.904 -1.196 -11.605 1.00 97.00 94 GLU A N 1
ATOM 761 C CA . GLU A 1 94 ? 13.954 -0.202 -11.375 1.00 97.00 94 GLU A CA 1
ATOM 762 C C . GLU A 1 94 ? 13.361 1.160 -10.982 1.00 97.00 94 GLU A C 1
ATOM 764 O O . GLU A 1 94 ? 13.792 1.756 -9.995 1.00 97.00 94 GLU A O 1
ATOM 769 N N . ASP A 1 95 ? 12.312 1.616 -11.678 1.00 96.62 95 ASP A N 1
ATOM 770 C CA . ASP A 1 95 ? 11.586 2.839 -11.315 1.00 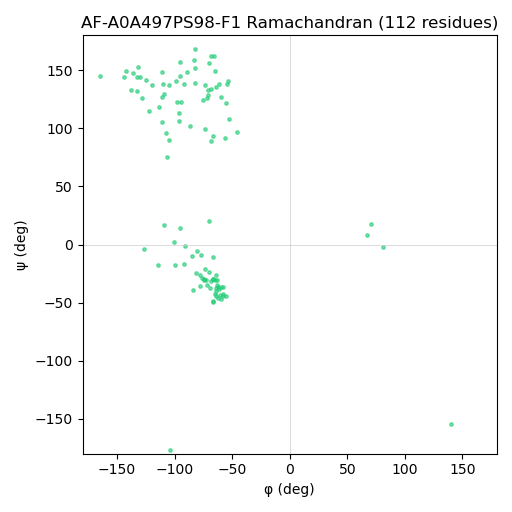96.62 95 ASP A CA 1
ATOM 771 C C . ASP A 1 95 ? 11.027 2.743 -9.883 1.00 96.62 95 ASP A C 1
ATOM 773 O O . ASP A 1 95 ? 11.144 3.692 -9.105 1.00 96.62 95 ASP A O 1
ATOM 777 N N . MET A 1 96 ? 10.466 1.591 -9.494 1.00 96.25 96 MET A N 1
ATOM 778 C CA . MET A 1 96 ? 10.003 1.364 -8.122 1.00 96.25 96 MET A CA 1
ATOM 779 C C . MET A 1 96 ? 11.140 1.482 -7.105 1.00 96.25 96 MET A C 1
ATOM 781 O O . MET A 1 96 ? 10.967 2.126 -6.073 1.00 96.25 96 MET A O 1
ATOM 785 N N . HIS A 1 97 ? 12.315 0.912 -7.379 1.00 95.50 97 HIS A N 1
ATOM 786 C CA . HIS A 1 97 ? 13.472 1.048 -6.492 1.00 95.50 97 HIS A CA 1
ATOM 787 C C . HIS A 1 97 ? 13.976 2.489 -6.378 1.00 95.50 97 HIS A C 1
ATOM 789 O O . HIS A 1 97 ? 14.356 2.903 -5.284 1.00 95.50 97 HIS A O 1
ATOM 795 N N . ASN A 1 98 ? 13.940 3.248 -7.472 1.00 95.94 98 ASN A N 1
ATOM 796 C CA . ASN A 1 98 ? 14.437 4.620 -7.515 1.00 95.94 98 ASN A CA 1
ATOM 797 C C . ASN A 1 98 ? 13.467 5.629 -6.887 1.00 95.94 98 ASN A C 1
ATOM 799 O O . ASN A 1 98 ? 13.900 6.608 -6.275 1.00 95.94 98 ASN A O 1
ATOM 803 N N . PHE A 1 99 ? 12.157 5.418 -7.043 1.00 96.25 99 PHE A N 1
ATOM 804 C CA . PHE A 1 99 ? 11.154 6.432 -6.710 1.00 96.25 99 PHE A CA 1
ATOM 805 C C . PHE A 1 99 ? 10.233 6.071 -5.546 1.00 96.25 99 PHE A C 1
ATOM 807 O O . PHE A 1 99 ? 9.604 6.982 -4.994 1.00 96.25 99 PHE A O 1
ATOM 814 N N . ALA A 1 100 ? 10.127 4.800 -5.146 1.00 95.38 100 ALA A N 1
ATOM 815 C CA . ALA A 1 100 ? 9.351 4.442 -3.964 1.00 95.38 100 ALA A CA 1
ATOM 816 C C . ALA A 1 100 ? 10.058 4.917 -2.695 1.00 95.38 100 ALA A C 1
ATOM 818 O O . ALA A 1 100 ? 11.239 4.653 -2.464 1.00 95.38 100 ALA A O 1
ATOM 819 N N . LYS A 1 101 ? 9.319 5.627 -1.843 1.00 94.81 101 LYS A N 1
ATOM 820 C CA . LYS A 1 101 ? 9.841 6.054 -0.551 1.00 94.81 101 LYS A CA 1
ATOM 821 C C . LYS A 1 101 ? 9.914 4.865 0.395 1.00 94.81 101 LYS A C 1
ATOM 823 O O . LYS A 1 101 ? 8.967 4.097 0.512 1.00 94.81 101 LYS A O 1
ATOM 828 N N . SER A 1 102 ? 11.020 4.788 1.123 1.00 90.12 102 SER A N 1
ATOM 829 C CA . SER A 1 102 ? 11.223 3.850 2.221 1.00 90.12 102 SER A CA 1
ATOM 830 C C . SER A 1 102 ? 11.611 4.626 3.490 1.00 90.12 102 SER A C 1
ATOM 832 O O . SER A 1 102 ? 12.345 5.613 3.377 1.00 90.12 102 SER A O 1
ATOM 834 N N . PRO A 1 103 ? 11.132 4.229 4.685 1.00 94.00 103 PRO A N 1
ATOM 835 C CA . PRO A 1 103 ? 10.176 3.143 4.920 1.00 94.00 103 PRO A CA 1
ATOM 836 C C . PRO A 1 103 ? 8.760 3.487 4.428 1.00 94.00 103 PRO A C 1
ATOM 838 O O . PRO A 1 103 ? 8.392 4.661 4.328 1.00 94.00 103 PRO A O 1
ATOM 841 N N . LEU A 1 104 ? 7.961 2.451 4.141 1.00 95.62 104 LEU A N 1
ATOM 842 C CA . LEU A 1 104 ? 6.529 2.618 3.882 1.00 95.62 104 LEU A CA 1
ATOM 843 C C . LEU A 1 104 ? 5.823 3.108 5.148 1.00 95.62 104 LEU A C 1
ATOM 845 O O . LEU A 1 104 ? 6.226 2.785 6.268 1.00 95.62 104 LEU A O 1
ATOM 849 N N . ARG 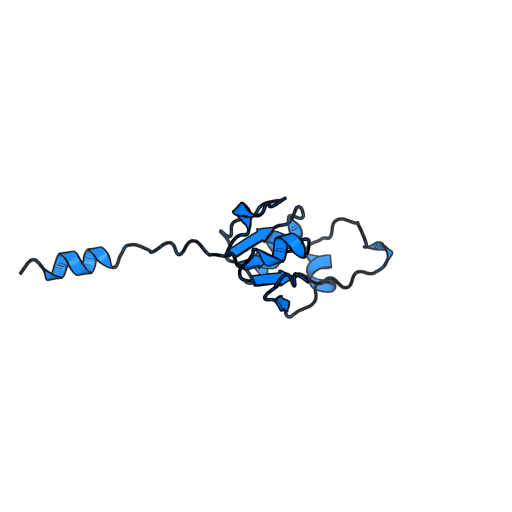A 1 105 ? 4.755 3.885 4.970 1.00 95.88 105 ARG A N 1
ATOM 850 C CA . ARG A 1 105 ? 3.979 4.448 6.079 1.00 95.88 105 ARG A CA 1
ATOM 851 C C . ARG A 1 105 ? 2.675 3.688 6.235 1.00 95.88 105 ARG A C 1
ATOM 853 O O . ARG A 1 105 ? 2.034 3.363 5.242 1.00 95.88 105 ARG A O 1
ATOM 860 N N . THR A 1 106 ? 2.317 3.408 7.484 1.00 97.56 106 THR A N 1
ATOM 861 C CA . THR A 1 106 ? 1.101 2.674 7.843 1.00 97.56 106 THR A CA 1
ATOM 862 C C . THR A 1 106 ? 0.217 3.550 8.709 1.00 97.56 106 THR A C 1
ATOM 864 O O . THR A 1 106 ? 0.719 4.222 9.610 1.00 97.56 106 THR A O 1
ATOM 867 N N . TYR A 1 107 ? -1.078 3.529 8.427 1.00 97.62 107 TYR A N 1
ATOM 868 C CA . TYR A 1 107 ? -2.076 4.388 9.041 1.00 97.62 107 TYR A CA 1
ATOM 869 C C . TYR A 1 107 ? -3.254 3.560 9.537 1.00 97.62 107 TYR A C 1
ATOM 871 O O . TYR A 1 107 ? -3.675 2.616 8.871 1.00 97.62 107 TYR A O 1
ATOM 879 N N . GLU A 1 108 ? -3.811 3.972 10.669 1.00 97.75 108 GLU A N 1
ATOM 880 C CA . GLU A 1 108 ? -5.184 3.657 11.055 1.00 97.75 108 GLU A CA 1
ATOM 881 C C . GLU A 1 108 ? -6.043 4.831 10.586 1.00 97.75 108 GLU A C 1
ATOM 883 O O . GLU A 1 108 ? -5.758 5.989 10.908 1.00 97.75 108 GLU A O 1
ATOM 888 N N . ILE A 1 109 ? -7.044 4.551 9.754 1.00 96.56 109 ILE A N 1
ATOM 889 C CA . ILE A 1 109 ? -7.884 5.581 9.144 1.00 96.56 109 ILE A CA 1
ATOM 890 C C . ILE A 1 109 ? -9.263 5.506 9.776 1.00 96.56 109 ILE A C 1
ATOM 892 O O . ILE A 1 109 ? -9.868 4.444 9.848 1.00 96.56 109 ILE A O 1
ATOM 896 N N . LYS A 1 110 ? -9.766 6.654 10.228 1.00 96.56 110 LYS A N 1
ATOM 897 C CA . LYS A 1 110 ? -11.083 6.769 10.845 1.00 96.56 110 LYS A CA 1
ATOM 898 C C . LYS A 1 110 ? -11.869 7.878 10.168 1.00 96.56 110 LYS A C 1
ATOM 900 O O . LYS A 1 110 ? -11.402 9.015 10.095 1.00 96.56 110 LYS A O 1
ATOM 905 N N . GLU A 1 111 ? -13.064 7.548 9.694 1.00 95.25 111 GLU A N 1
ATOM 906 C CA . GLU A 1 111 ? -14.020 8.552 9.243 1.00 95.25 111 GLU A CA 1
ATOM 907 C C . GLU A 1 111 ? -14.524 9.361 10.446 1.00 95.25 111 GLU A C 1
ATOM 909 O O . GLU A 1 111 ? -14.866 8.807 11.493 1.00 95.25 111 GLU A O 1
ATOM 914 N N . ILE A 1 112 ? -14.551 10.687 10.304 1.00 95.62 112 ILE A N 1
ATOM 915 C CA . ILE A 1 112 ? -15.076 11.596 11.323 1.00 95.62 112 ILE A CA 1
ATOM 916 C C . ILE A 1 112 ? -16.409 12.144 10.816 1.00 95.62 112 ILE A C 1
ATOM 918 O O . ILE A 1 112 ? -16.436 13.113 10.056 1.00 95.62 112 ILE A O 1
ATOM 922 N N . SER A 1 113 ? -17.512 11.521 11.229 1.00 84.81 113 SER A N 1
ATOM 923 C CA . SER A 1 113 ? -18.857 12.052 10.997 1.00 84.81 113 SER A CA 1
ATOM 924 C C . SER A 1 113 ? -19.090 13.280 11.883 1.00 84.81 113 SER A C 1
ATOM 926 O O . SER A 1 113 ? -18.775 13.245 13.076 1.00 84.81 113 SER A O 1
ATOM 928 N N . ARG A 1 114 ? -19.621 14.356 11.298 1.00 67.88 114 ARG A N 1
ATOM 929 C CA . ARG A 1 114 ? -20.087 15.547 12.024 1.00 67.88 114 ARG A CA 1
ATOM 930 C C . ARG A 1 114 ? -21.566 15.443 12.348 1.00 67.88 114 ARG A C 1
ATOM 932 O O . ARG A 1 114 ? -22.291 14.873 11.506 1.00 67.88 114 ARG A O 1
#

Solvent-accessible surface area (backbone atoms only — not comparable to full-atom values): 6984 Å² total; per-residue (Å²): 144,66,73,70,63,59,60,57,63,66,68,68,60,79,73,76,71,73,66,60,43,36,38,44,48,78,51,66,50,58,55,49,51,36,36,78,70,61,79,42,62,89,84,51,51,73,38,62,72,78,58,61,84,74,36,50,70,20,40,35,37,38,81,68,61,67,83,57,40,37,45,20,54,30,43,32,38,77,53,67,65,69,58,80,87,55,60,92,52,90,66,51,66,65,50,46,68,75,24,45,54,77,80,69,50,73,42,74,47,75,80,81,86,131

Mean predicted aligned error: 8.16 Å

Sequence (114 aa):
MEVVHLYTILLTKETWQVSNKLVVTRHPVLLQYLKDKGYVPQDVAHIPHADIRDVEGKHVFGILPLWLASHCDKLTEVQLRLPRDKRGSELTMEDMHNFAKSPLRTYEIKEISR

Foldseek 3Di:
DPPVVVVVVVVPPPPPPLALEEEAAPAVLVVVLCCVVVVDDPPHHYDPDDALVRAAQGEYEEDDDLVSLLRHQKYWYFDFDDDPVCPPDRDHNVSSVVTTDPPIDMDNGHDDDD

Radius of gyration: 18.64 Å; Cα contacts (8 Å, |Δi|>4): 154; chains: 1; bounding box: 34×60×45 Å

Nearest PDB structures (foldseek):
  7cmz-assembly1_A  TM=4.002E-01  e=9.267E-01  Homo sapiens
  7ac8-assembly3_F  TM=4.303E-01  e=2.160E+00  Thermotoga maritima MSB8
  3s9n-assembly1_C-2  TM=2.808E-01  e=4.141E+00  Homo sapiens

Secondary structure (DSSP, 8-state):
--HHHHHHHTT-S------SEEEE-S-HHHHHHHHHTTSS-TT-EEESS--HHHHTTSEEEE---HHHHTTSSEEEE--B---GGGTTSPPPHHHHHHHB-SS-EEE-------